Protein AF-A0A817MR79-F1 (afdb_monomer)

Radius of gyration: 17.86 Å; Cα contacts (8 Å, |Δi|>4): 198; chains: 1; bounding box: 40×34×49 Å

Secondary structure (DSSP, 8-state):
-HHHHHHHS-TT--EEEEEEEE-TTS-EEEEEEEEETBPPPPS--S--TTSSS---EEEE-S-HHHHHHHHHHTT-EE-S--EESSTTS--EEEEEE-TTS-EEEEESS-HHHHHHT--TTS---------------

Solvent-accessible surface area (backbone atoms only — not comparable to full-atom values): 8517 Å² total; per-residue (Å²): 109,72,76,55,50,62,71,77,42,65,89,74,64,74,40,70,49,78,46,81,47,73,48,97,86,75,53,72,47,79,46,78,48,42,62,33,60,59,68,79,62,61,92,60,86,66,92,64,76,84,53,90,71,88,60,66,50,78,46,70,38,81,52,42,70,61,54,49,51,53,33,40,76,64,61,20,39,74,34,42,67,84,37,69,59,41,100,91,48,93,44,37,36,32,40,28,30,38,58,62,47,47,42,33,38,32,22,42,47,53,69,65,61,62,66,71,68,57,59,88,86,56,77,75,71,82,64,88,68,73,59,63,72,80,71,92,129

Nearest PDB structures (foldseek):
  1ss4-assembly1_A  TM=6.689E-01  e=5.025E-05  Bacillus cereus
  2p7k-assembly1_B  TM=6.428E-01  e=2.322E-02  Listeria monocytogenes EGD-e
  2p7m-assembly4_A  TM=4.937E-01  e=7.781E-03  Listeria monocytogenes EGD-e
  2p7m-assembly4_E-3  TM=4.794E-01  e=1.714E-02  Listeria monocytogenes EGD-e
  1u6l-assembly1_B  TM=5.655E-01  e=1.198E-01  Pseudomonas aeruginosa PAO1

Structure (mmCIF, N/CA/C/O backbone):
data_AF-A0A817MR79-F1
#
_entry.id   AF-A0A817MR79-F1
#
loop_
_atom_site.group_PDB
_atom_site.id
_atom_site.type_symbol
_atom_site.label_atom_id
_atom_site.label_alt_id
_atom_site.label_comp_id
_atom_site.label_asym_id
_atom_site.label_entity_id
_atom_site.label_seq_id
_atom_site.pdbx_PDB_ins_code
_atom_site.Cartn_x
_atom_site.Cartn_y
_atom_site.Cartn_z
_atom_site.occupancy
_atom_site.B_iso_or_equiv
_atom_site.auth_seq_id
_atom_site.auth_comp_id
_atom_site.auth_asym_id
_atom_site.auth_atom_id
_atom_site.pdbx_PDB_model_num
ATOM 1 N N . MET A 1 1 ? -3.976 -10.094 23.119 1.00 61.22 1 MET A N 1
ATOM 2 C CA . MET A 1 1 ? -4.206 -8.832 22.379 1.00 61.22 1 MET A CA 1
ATOM 3 C C . MET A 1 1 ? -5.305 -7.960 22.995 1.00 61.22 1 MET A C 1
ATOM 5 O O . MET A 1 1 ? -5.087 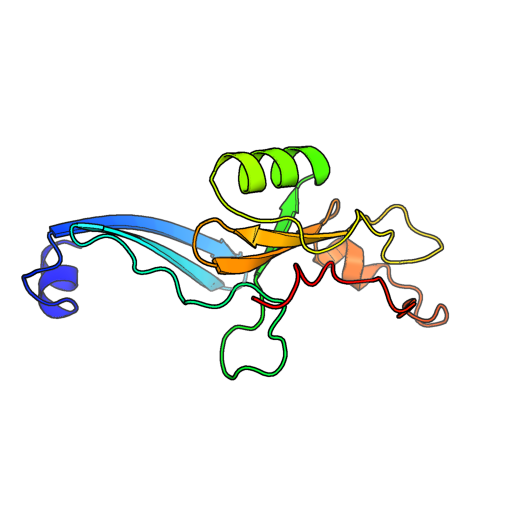-6.765 23.110 1.00 61.22 1 MET A O 1
ATOM 9 N N . GLY A 1 2 ? -6.446 -8.515 23.440 1.00 62.03 2 GLY A N 1
ATOM 10 C CA . GLY A 1 2 ? -7.591 -7.717 23.927 1.00 62.03 2 GLY A CA 1
ATOM 11 C C . GLY A 1 2 ? -7.295 -6.713 25.054 1.00 62.03 2 GLY A C 1
ATOM 12 O O . GLY A 1 2 ? -7.698 -5.563 24.942 1.00 62.03 2 GLY A O 1
ATOM 13 N N . SER A 1 3 ? -6.531 -7.102 26.083 1.00 73.19 3 SER A N 1
ATOM 14 C CA . SER A 1 3 ? -6.166 -6.208 27.200 1.00 73.19 3 SER A CA 1
ATOM 15 C C . SER A 1 3 ? -5.129 -5.137 26.845 1.00 73.19 3 SER A C 1
ATOM 17 O O . SER A 1 3 ? -5.028 -4.133 27.544 1.00 73.19 3 SER A O 1
ATOM 19 N N . LEU A 1 4 ? -4.341 -5.349 25.787 1.00 77.25 4 LEU A N 1
ATOM 20 C CA . LEU A 1 4 ? -3.358 -4.381 25.295 1.00 77.25 4 LEU A CA 1
ATOM 21 C C . LEU A 1 4 ? -4.056 -3.300 24.467 1.00 77.25 4 LEU A C 1
ATOM 23 O O . LEU A 1 4 ? -3.862 -2.112 24.702 1.00 77.25 4 LEU A O 1
ATOM 27 N N . LEU A 1 5 ? -4.931 -3.711 23.544 1.00 76.81 5 LEU A N 1
ATOM 28 C CA . LEU A 1 5 ? -5.688 -2.780 22.708 1.00 76.81 5 LEU A CA 1
ATOM 29 C C . LEU A 1 5 ? -6.585 -1.864 23.550 1.00 76.81 5 LEU A C 1
ATOM 31 O O . LEU A 1 5 ? -6.653 -0.675 23.266 1.00 76.81 5 LEU A O 1
ATOM 35 N N . SER A 1 6 ? -7.196 -2.375 24.623 1.00 76.44 6 SER A N 1
ATOM 36 C CA . SER A 1 6 ? -8.002 -1.557 25.542 1.00 76.44 6 SER A CA 1
ATOM 37 C C . SER A 1 6 ? -7.192 -0.547 26.364 1.00 76.44 6 SER A C 1
ATOM 39 O O . SER A 1 6 ? -7.775 0.373 26.922 1.00 76.44 6 SER A O 1
ATOM 41 N N . GLN A 1 7 ? -5.873 -0.734 26.492 1.00 85.44 7 GLN A N 1
ATOM 42 C CA . GLN A 1 7 ? -4.980 0.230 27.150 1.00 85.44 7 GLN A CA 1
ATOM 43 C C . GLN A 1 7 ? -4.438 1.276 26.170 1.00 85.44 7 GLN A C 1
ATOM 45 O O . GLN A 1 7 ? -4.133 2.393 26.573 1.00 85.44 7 GLN A O 1
ATOM 50 N N . MET A 1 8 ? -4.300 0.914 24.892 1.00 84.25 8 MET A N 1
ATOM 51 C CA . MET A 1 8 ? -3.742 1.787 23.856 1.00 84.25 8 MET A CA 1
ATOM 52 C C . MET A 1 8 ? -4.792 2.659 23.168 1.00 84.25 8 MET A C 1
ATOM 54 O O . MET A 1 8 ? -4.477 3.769 22.741 1.00 84.25 8 MET A O 1
ATOM 58 N N . TYR A 1 9 ? -6.019 2.157 23.028 1.00 85.50 9 TYR A N 1
ATOM 59 C CA . TYR A 1 9 ? -7.092 2.833 22.312 1.00 85.50 9 TYR A CA 1
ATOM 60 C C . TYR A 1 9 ? -8.211 3.271 23.260 1.00 85.50 9 TYR A C 1
ATOM 62 O O . TYR A 1 9 ? -8.497 2.573 24.236 1.00 85.50 9 TYR A O 1
ATOM 70 N N . PRO A 1 10 ? -8.878 4.401 22.963 1.00 85.75 10 PRO A N 1
ATOM 71 C CA . PRO A 1 10 ? -10.046 4.836 23.714 1.00 85.75 10 PRO A CA 1
ATOM 72 C C . PRO A 1 10 ? -11.171 3.777 23.728 1.00 85.75 10 PRO A C 1
ATOM 74 O O . PRO A 1 10 ? -11.289 3.012 22.761 1.00 85.75 10 PRO A O 1
ATOM 77 N N . PRO A 1 11 ? -12.029 3.739 24.770 1.00 86.88 11 PRO A N 1
ATOM 78 C CA . PRO A 1 11 ? -13.126 2.766 24.895 1.00 86.88 11 PRO A CA 1
ATOM 79 C C . PRO A 1 11 ? -14.116 2.757 23.721 1.00 86.88 11 PRO A C 1
ATOM 81 O O . PRO A 1 11 ? -14.851 1.791 23.524 1.00 86.88 11 PRO A O 1
ATOM 84 N N . GLU A 1 12 ? -14.154 3.833 22.937 1.00 88.38 12 GLU A N 1
ATOM 85 C CA . GLU A 1 12 ? -14.984 3.977 21.748 1.00 88.38 12 GLU A CA 1
ATOM 86 C C . GLU A 1 12 ? -14.546 3.049 20.606 1.00 88.38 12 GLU A C 1
ATOM 88 O O . GLU A 1 12 ? -15.366 2.738 19.741 1.00 88.38 12 GLU A O 1
ATOM 93 N N . MET A 1 13 ? -13.286 2.587 20.585 1.00 89.38 13 MET A N 1
ATOM 94 C CA . MET A 1 13 ? -12.799 1.634 19.586 1.00 89.38 13 MET A CA 1
ATOM 95 C C . MET A 1 13 ? -13.360 0.232 19.860 1.00 89.38 13 MET A C 1
ATOM 97 O O . MET A 1 13 ? -12.869 -0.505 20.713 1.00 89.38 13 MET A O 1
ATOM 101 N N . LYS A 1 14 ? -14.362 -0.172 19.076 1.00 88.50 14 LYS A N 1
ATOM 102 C CA . LYS A 1 14 ? -15.080 -1.446 19.239 1.00 88.50 14 LYS A CA 1
ATOM 103 C C . LYS A 1 14 ? -14.631 -2.519 18.261 1.00 88.50 14 LYS A C 1
ATOM 105 O O . LYS A 1 14 ? -14.643 -3.702 18.600 1.00 88.50 14 LYS A O 1
ATOM 110 N N . ARG A 1 15 ? -14.273 -2.141 17.028 1.00 90.81 15 ARG A N 1
ATOM 111 C CA . ARG A 1 15 ? -13.943 -3.119 15.982 1.00 90.81 15 ARG A CA 1
ATOM 112 C C . ARG A 1 15 ? -12.876 -2.634 15.015 1.00 90.81 15 ARG A C 1
ATOM 114 O O . ARG A 1 15 ? -13.020 -1.592 14.378 1.00 90.81 15 ARG A O 1
ATOM 121 N N . VAL A 1 16 ? -11.861 -3.472 14.830 1.00 91.81 16 VAL A N 1
ATOM 122 C CA . VAL A 1 16 ? -10.731 -3.255 13.923 1.00 91.81 16 VAL A CA 1
ATOM 123 C C . VAL A 1 16 ? -10.359 -4.566 13.229 1.00 91.81 16 VAL A C 1
ATOM 125 O O . VAL A 1 16 ? -10.467 -5.638 13.824 1.00 91.81 16 VAL A O 1
ATOM 128 N N . LYS A 1 17 ? -9.945 -4.494 11.962 1.00 90.69 17 LYS A N 1
ATOM 129 C CA . LYS A 1 17 ? -9.222 -5.581 11.289 1.00 90.69 17 LYS A CA 1
ATOM 130 C C . LYS A 1 17 ? -7.742 -5.233 11.257 1.00 90.69 17 LYS A C 1
ATOM 132 O O . LYS A 1 17 ? -7.396 -4.093 10.956 1.00 90.69 17 LYS A O 1
ATOM 137 N N . MET A 1 18 ? -6.902 -6.219 11.546 1.00 92.69 18 MET A N 1
ATOM 138 C CA . MET A 1 18 ? -5.452 -6.069 11.569 1.00 92.69 18 MET A CA 1
ATOM 139 C C . MET A 1 18 ? -4.834 -7.063 10.594 1.00 92.69 18 MET A C 1
ATOM 141 O O . MET A 1 18 ? -5.213 -8.235 10.586 1.00 92.69 18 MET A O 1
ATOM 145 N N . ALA A 1 19 ? -3.896 -6.589 9.784 1.00 93.38 19 ALA A N 1
ATOM 146 C CA . ALA A 1 19 ? -3.014 -7.436 9.000 1.00 93.38 19 ALA A CA 1
ATOM 147 C C . ALA A 1 19 ? -1.574 -7.143 9.419 1.00 93.38 19 A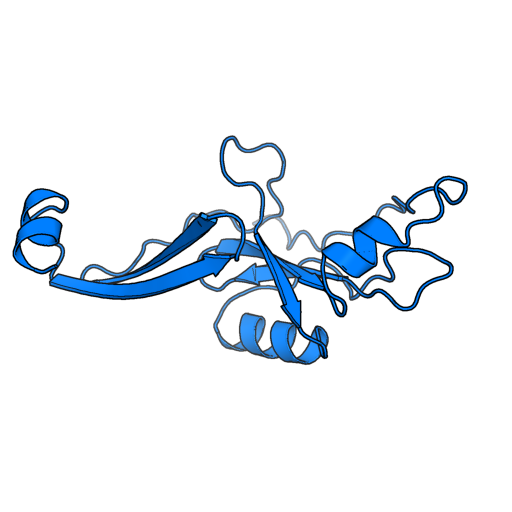LA A C 1
ATOM 149 O O . ALA A 1 19 ? -1.132 -5.997 9.369 1.00 93.38 19 ALA A O 1
ATOM 150 N N . HIS A 1 20 ? -0.862 -8.183 9.845 1.00 93.00 20 HIS A N 1
ATOM 151 C CA . HIS A 1 20 ? 0.558 -8.103 10.162 1.00 93.00 20 HIS A CA 1
ATOM 152 C C . HIS A 1 20 ? 1.341 -8.754 9.036 1.00 93.00 20 HIS A C 1
ATOM 154 O O . HIS A 1 20 ? 1.080 -9.900 8.669 1.00 93.00 20 HIS A O 1
ATOM 160 N N . MET A 1 21 ? 2.300 -8.017 8.501 1.00 92.88 21 MET A N 1
ATOM 161 C CA . MET A 1 21 ? 3.250 -8.501 7.515 1.00 92.88 21 MET A CA 1
ATOM 162 C C . MET A 1 21 ? 4.649 -8.341 8.089 1.00 92.88 21 MET A C 1
ATOM 164 O O . MET A 1 21 ? 4.930 -7.371 8.790 1.00 92.88 21 MET A O 1
ATOM 168 N N . SER A 1 22 ? 5.532 -9.279 7.784 1.00 93.75 22 SER A N 1
ATOM 169 C CA . SER A 1 22 ? 6.942 -9.183 8.137 1.00 93.75 22 SER A CA 1
ATOM 170 C C . SER A 1 22 ? 7.809 -9.614 6.966 1.00 93.75 22 SER A C 1
ATOM 172 O O . SER A 1 22 ? 7.403 -10.417 6.125 1.00 93.75 22 SER A O 1
ATOM 174 N N . SER A 1 23 ? 9.017 -9.073 6.917 1.00 88.62 23 SER A N 1
ATOM 175 C CA . SER A 1 23 ? 10.075 -9.494 6.009 1.00 88.62 23 SER A CA 1
ATOM 176 C C . SER A 1 23 ? 11.173 -10.239 6.770 1.00 88.62 23 SER A C 1
ATOM 178 O O . SER A 1 23 ? 11.331 -10.109 7.986 1.00 88.62 23 SER A O 1
ATOM 180 N N . GLY A 1 24 ? 11.978 -11.018 6.041 1.00 91.00 24 GLY A N 1
ATOM 181 C CA . GLY A 1 24 ? 13.047 -11.837 6.625 1.00 91.00 24 GLY A CA 1
ATOM 182 C C . GLY A 1 24 ? 14.170 -11.044 7.307 1.00 91.00 24 GLY A C 1
ATOM 183 O O . GLY A 1 24 ? 14.934 -11.615 8.077 1.00 91.00 24 GLY A O 1
ATOM 184 N N . ASN A 1 25 ? 14.261 -9.734 7.066 1.00 90.19 25 ASN A N 1
ATOM 185 C CA . ASN A 1 25 ? 15.219 -8.834 7.715 1.00 90.19 25 ASN A CA 1
ATOM 186 C C . ASN A 1 25 ? 14.653 -8.134 8.966 1.00 90.19 25 ASN A C 1
ATOM 188 O O . ASN A 1 25 ? 15.247 -7.170 9.441 1.00 90.19 25 ASN A O 1
ATOM 192 N N . GLY A 1 26 ? 13.511 -8.590 9.491 1.00 91.44 26 GLY A N 1
ATOM 193 C CA . GLY A 1 26 ? 12.939 -8.081 10.739 1.00 91.44 26 GLY A CA 1
ATOM 194 C C . GLY A 1 26 ? 12.126 -6.791 10.602 1.00 91.44 26 GLY A C 1
ATOM 195 O O . GLY A 1 26 ? 11.722 -6.233 11.620 1.00 91.44 26 GLY A O 1
ATOM 196 N N . VAL A 1 27 ? 11.852 -6.319 9.380 1.00 92.94 27 VAL A N 1
ATOM 197 C CA . VAL A 1 27 ? 10.906 -5.214 9.166 1.00 92.94 27 VAL A CA 1
ATOM 198 C C . VAL A 1 27 ? 9.480 -5.757 9.250 1.00 92.94 27 VAL A C 1
ATOM 200 O O . VAL A 1 27 ? 9.152 -6.779 8.649 1.00 92.94 27 VAL A O 1
ATOM 203 N N . GLY A 1 28 ? 8.634 -5.072 10.017 1.00 93.12 28 GLY A N 1
ATOM 204 C CA . GLY A 1 28 ? 7.214 -5.373 10.159 1.00 93.12 28 GLY A CA 1
ATOM 205 C C . GLY A 1 28 ? 6.349 -4.235 9.629 1.00 93.12 28 GLY A C 1
ATOM 206 O O . GLY A 1 28 ? 6.709 -3.065 9.750 1.00 93.12 28 GLY A O 1
ATOM 207 N N . LEU A 1 29 ? 5.198 -4.582 9.061 1.00 92.62 29 LEU A N 1
ATOM 208 C CA . LEU A 1 29 ? 4.134 -3.653 8.698 1.00 92.62 29 LEU A CA 1
ATOM 209 C C . LEU A 1 29 ? 2.841 -4.106 9.374 1.00 92.62 29 LEU A C 1
ATOM 211 O O . LEU A 1 29 ? 2.388 -5.235 9.179 1.00 92.62 29 LEU A O 1
ATOM 215 N N . GLU A 1 30 ? 2.238 -3.210 10.147 1.00 93.31 30 GLU A N 1
ATOM 216 C CA . GLU A 1 30 ? 0.939 -3.423 10.778 1.00 93.31 30 GLU A CA 1
ATOM 217 C C . GLU A 1 30 ? -0.096 -2.520 10.105 1.00 93.31 30 GLU A C 1
ATOM 219 O O . GLU A 1 30 ? 0.002 -1.293 10.141 1.00 93.31 30 GLU A O 1
ATOM 224 N N . LEU A 1 31 ? -1.086 -3.131 9.459 1.00 90.25 31 LEU A N 1
ATOM 225 C CA . LEU A 1 31 ? -2.156 -2.431 8.758 1.00 90.25 31 LEU A CA 1
ATOM 226 C C . LEU A 1 31 ? -3.451 -2.541 9.555 1.00 90.25 31 LEU A C 1
ATOM 228 O O . LEU A 1 31 ? -3.885 -3.642 9.900 1.00 90.25 31 LEU A O 1
ATOM 232 N N . PHE A 1 32 ? -4.094 -1.400 9.795 1.00 89.88 32 PHE A N 1
ATOM 233 C CA . PHE A 1 32 ? -5.313 -1.300 10.592 1.00 89.88 32 PHE A CA 1
ATOM 234 C C . PHE A 1 32 ? -6.470 -0.772 9.749 1.00 89.88 32 PHE A C 1
ATOM 236 O O . PHE A 1 32 ? -6.382 0.292 9.139 1.00 89.88 32 PHE A O 1
ATOM 243 N N . GLN A 1 33 ? -7.595 -1.483 9.775 1.00 88.94 33 GLN A N 1
ATOM 244 C CA . GLN A 1 33 ? -8.869 -0.999 9.253 1.00 88.94 33 GLN A CA 1
ATOM 245 C C . GLN A 1 33 ? -9.860 -0.865 10.412 1.00 88.94 33 GLN A C 1
ATOM 247 O O . GLN A 1 33 ? -10.423 -1.863 10.872 1.00 88.94 33 GLN A O 1
ATOM 252 N N . PHE A 1 34 ? -10.084 0.362 10.884 1.00 89.75 34 PHE A N 1
ATOM 253 C CA . PHE A 1 34 ? -11.086 0.642 11.911 1.00 89.75 34 PHE A CA 1
ATOM 254 C C . PHE A 1 34 ? -12.483 0.580 11.293 1.00 89.75 34 PHE A C 1
ATOM 256 O O . PHE A 1 34 ? -12.759 1.229 10.281 1.00 89.75 34 PHE A O 1
ATOM 263 N N . ILE A 1 35 ? -13.349 -0.254 11.870 1.00 90.25 35 ILE A N 1
ATOM 264 C CA . ILE A 1 35 ? -14.708 -0.479 11.367 1.00 90.25 35 ILE A CA 1
ATOM 265 C C . ILE A 1 35 ? -15.759 0.154 12.280 1.00 90.25 35 ILE A C 1
ATOM 267 O O . ILE A 1 35 ? -16.798 0.588 11.793 1.00 90.25 35 ILE A O 1
ATOM 271 N N . ASP A 1 36 ? -15.506 0.197 13.588 1.00 91.50 36 ASP A N 1
ATOM 272 C CA . ASP A 1 36 ? -16.381 0.857 14.559 1.00 91.50 36 ASP A CA 1
ATOM 273 C C . ASP A 1 36 ? -15.531 1.531 15.655 1.00 91.50 36 ASP A C 1
ATOM 275 O O . ASP A 1 36 ? -14.968 0.813 16.493 1.00 91.50 36 ASP A O 1
ATOM 279 N N . PRO A 1 37 ? -15.376 2.872 15.621 1.00 91.69 37 PRO A N 1
ATOM 280 C CA . PRO A 1 37 ? -15.855 3.783 14.573 1.00 91.69 37 PRO A CA 1
ATOM 281 C C . PRO A 1 37 ? -15.119 3.566 13.233 1.00 91.69 37 PRO A C 1
ATOM 283 O O . PRO A 1 37 ? -13.979 3.094 13.226 1.00 91.69 37 PRO A O 1
ATOM 286 N N . PRO A 1 38 ? -15.738 3.895 12.084 1.00 88.69 38 PRO A N 1
ATOM 287 C CA . PRO A 1 38 ? -15.102 3.709 10.785 1.00 88.69 38 PRO A CA 1
ATOM 288 C C . PRO A 1 38 ? -13.937 4.687 10.573 1.00 88.69 38 PRO A C 1
ATOM 290 O O . PRO A 1 38 ? -14.002 5.849 10.984 1.00 88.69 38 PRO A O 1
ATOM 293 N N . THR A 1 39 ? -12.890 4.234 9.875 1.00 85.50 39 THR A N 1
ATOM 294 C CA . THR A 1 39 ? -11.771 5.087 9.443 1.00 85.50 39 THR A CA 1
ATOM 295 C C . THR A 1 39 ? -12.283 6.331 8.709 1.00 85.50 39 THR A C 1
ATOM 297 O O . THR A 1 39 ? -13.037 6.230 7.738 1.00 85.50 39 THR A O 1
ATOM 300 N N . ARG A 1 40 ? -11.830 7.517 9.133 1.00 82.25 40 ARG A N 1
ATOM 301 C CA . ARG A 1 40 ? -12.071 8.767 8.401 1.00 82.25 40 ARG A CA 1
ATOM 302 C C . ARG A 1 40 ? -11.099 8.866 7.229 1.00 82.25 40 ARG A C 1
ATOM 304 O O . ARG A 1 40 ? -9.893 8.757 7.432 1.00 82.25 40 ARG A O 1
ATOM 311 N N . ARG A 1 41 ? -11.621 9.087 6.020 1.00 75.56 41 ARG A N 1
ATOM 312 C CA . ARG A 1 41 ? -10.785 9.381 4.850 1.00 75.56 41 ARG A CA 1
ATOM 313 C C . ARG A 1 41 ? -10.217 10.798 4.989 1.00 75.56 41 ARG A C 1
ATOM 315 O O . ARG A 1 41 ? -10.988 11.709 5.303 1.00 75.56 41 ARG A O 1
ATOM 322 N N . PRO A 1 42 ? -8.913 11.013 4.763 1.00 71.56 42 PRO A N 1
ATOM 323 C CA . PRO A 1 42 ? -8.392 12.354 4.561 1.00 71.56 42 PRO A CA 1
ATOM 324 C C . PRO A 1 42 ? -9.056 12.984 3.328 1.00 71.56 42 PRO A C 1
ATOM 326 O O . PRO A 1 42 ? -9.411 12.286 2.379 1.00 71.56 42 PRO A O 1
ATOM 329 N N . ASN A 1 43 ? -9.172 14.313 3.300 1.00 66.19 43 ASN A N 1
ATOM 330 C CA . ASN A 1 43 ? -9.674 15.041 2.125 1.00 66.19 43 ASN A CA 1
ATOM 331 C C . ASN A 1 43 ? -8.661 15.078 0.959 1.00 66.19 43 ASN A C 1
ATOM 333 O O . ASN A 1 43 ? -8.868 15.798 -0.018 1.00 66.19 43 ASN A O 1
ATOM 337 N N . THR A 1 44 ? -7.562 14.326 1.048 1.00 64.50 44 THR A N 1
ATOM 338 C CA . THR A 1 44 ? -6.524 14.263 0.019 1.00 64.50 44 THR A CA 1
ATOM 339 C C . THR A 1 44 ? -7.074 13.529 -1.199 1.00 64.50 44 THR A C 1
ATOM 341 O O . THR A 1 44 ? -7.266 12.313 -1.197 1.00 64.50 44 THR A O 1
ATOM 344 N N . THR A 1 45 ? -7.363 14.287 -2.251 1.00 67.00 45 THR A N 1
ATOM 345 C CA . THR A 1 45 ? -7.881 13.765 -3.525 1.00 67.00 45 THR A CA 1
ATOM 346 C C . THR A 1 45 ? -6.836 13.793 -4.638 1.00 67.00 45 THR A C 1
ATOM 348 O O . THR A 1 45 ? -7.152 13.447 -5.776 1.00 67.00 45 THR A O 1
ATOM 351 N N . SER A 1 46 ? -5.604 14.190 -4.311 1.00 76.19 46 SER A N 1
ATOM 352 C CA . SER A 1 46 ? -4.528 14.495 -5.249 1.00 76.19 46 SER A CA 1
ATOM 353 C C . SER A 1 46 ? -3.202 13.834 -4.846 1.00 76.19 46 SER A C 1
ATOM 355 O O . SER A 1 46 ? -3.052 13.271 -3.761 1.00 76.19 46 SER A O 1
ATOM 357 N N . PHE A 1 47 ? -2.234 13.876 -5.762 1.00 82.19 47 PHE A N 1
ATOM 358 C CA . PHE A 1 47 ? -0.874 13.386 -5.550 1.00 82.19 47 PHE A CA 1
ATOM 359 C C . PHE A 1 47 ? -0.064 14.397 -4.717 1.00 82.19 47 PHE A C 1
ATOM 361 O O . PHE A 1 47 ? 0.552 15.316 -5.257 1.00 82.19 47 PHE A O 1
ATOM 368 N N . GLU A 1 48 ? -0.080 14.252 -3.392 1.00 83.12 48 GLU A N 1
ATOM 369 C CA . GLU A 1 48 ? 0.578 15.177 -2.455 1.00 83.12 48 GLU A CA 1
ATOM 370 C C . GLU A 1 48 ? 1.942 14.653 -1.974 1.00 83.12 48 GLU A C 1
ATOM 372 O O . GLU A 1 48 ? 2.084 14.166 -0.853 1.00 83.12 48 GLU A O 1
ATOM 377 N N . TYR A 1 49 ? 2.976 14.763 -2.814 1.00 83.81 49 TYR A N 1
ATOM 378 C CA . TYR A 1 49 ? 4.314 14.234 -2.495 1.00 83.81 49 TYR A CA 1
ATOM 379 C C . TYR A 1 49 ? 5.123 15.053 -1.483 1.00 83.81 49 TYR A C 1
ATOM 381 O O . TYR A 1 49 ? 6.082 14.549 -0.905 1.00 83.81 49 TYR A O 1
ATOM 389 N N . SER A 1 50 ? 4.765 16.318 -1.275 1.00 86.25 50 SER A N 1
ATOM 390 C CA . SER A 1 50 ? 5.484 17.239 -0.388 1.00 86.25 50 SER A CA 1
ATOM 391 C C . SER A 1 50 ? 4.938 17.268 1.043 1.00 86.25 50 SER A C 1
ATOM 393 O O . SER A 1 50 ? 5.482 17.977 1.892 1.00 86.25 50 SER A O 1
ATOM 395 N N . ARG A 1 51 ? 3.872 16.513 1.338 1.00 84.69 51 ARG A N 1
ATOM 396 C CA . ARG A 1 51 ? 3.300 16.419 2.685 1.00 84.69 51 ARG A CA 1
ATOM 397 C C . ARG A 1 51 ? 4.238 15.626 3.599 1.00 84.69 51 ARG A C 1
ATOM 399 O O . ARG A 1 51 ? 4.699 14.547 3.242 1.00 84.69 51 ARG A O 1
ATOM 406 N N . ALA A 1 52 ? 4.464 16.122 4.814 1.00 83.19 52 ALA A N 1
ATOM 407 C CA . ALA A 1 52 ? 5.232 15.396 5.823 1.00 83.19 52 ALA A CA 1
ATOM 408 C C . ALA A 1 52 ? 4.568 14.052 6.198 1.00 83.19 52 ALA A C 1
ATOM 410 O O . ALA A 1 52 ? 3.346 13.973 6.362 1.00 83.19 52 ALA A O 1
ATOM 411 N N . GLY A 1 53 ? 5.387 13.012 6.384 1.00 85.44 53 GLY A N 1
ATOM 412 C CA . GLY A 1 53 ? 4.965 11.666 6.782 1.00 85.44 53 GLY A CA 1
ATOM 413 C C . GLY A 1 53 ? 5.200 10.616 5.694 1.00 85.44 53 GLY A C 1
ATOM 414 O O . GLY A 1 53 ? 6.040 10.798 4.815 1.00 85.44 53 GLY A O 1
ATOM 415 N N . LEU A 1 54 ? 4.464 9.502 5.768 1.00 86.44 54 LEU A N 1
ATOM 416 C CA . LEU A 1 54 ? 4.510 8.461 4.741 1.00 86.44 54 LEU A CA 1
ATOM 417 C C . LEU A 1 54 ? 4.033 9.036 3.403 1.00 86.44 54 LEU A C 1
ATOM 419 O O . LEU A 1 54 ? 2.913 9.552 3.315 1.00 86.44 54 LEU A O 1
ATOM 423 N N . PHE A 1 55 ? 4.895 8.934 2.390 1.00 88.12 55 PHE A N 1
ATOM 424 C CA . PHE A 1 55 ? 4.614 9.421 1.045 1.00 88.12 55 PHE A CA 1
ATOM 425 C C . PHE A 1 55 ? 3.738 8.435 0.257 1.00 88.12 55 PHE A C 1
ATOM 427 O O . PHE A 1 55 ? 2.640 8.800 -0.152 1.00 88.12 55 PHE A O 1
ATOM 434 N N . HIS A 1 56 ? 4.190 7.193 0.070 1.00 91.94 56 HIS A N 1
ATOM 435 C CA . HIS A 1 56 ? 3.408 6.129 -0.565 1.00 91.94 56 HIS A CA 1
ATOM 436 C C . HIS A 1 56 ? 3.858 4.746 -0.084 1.00 91.94 56 HIS A C 1
ATOM 438 O O . HIS A 1 56 ? 4.926 4.603 0.514 1.00 91.94 56 HIS A O 1
ATOM 444 N N . ILE A 1 57 ? 3.039 3.735 -0.372 1.00 91.94 57 ILE A N 1
ATOM 445 C CA . ILE A 1 57 ? 3.397 2.317 -0.254 1.00 91.94 57 ILE A CA 1
ATOM 446 C C . ILE A 1 57 ? 3.481 1.738 -1.660 1.00 91.94 57 ILE A C 1
ATOM 448 O O . ILE A 1 57 ? 2.608 1.990 -2.487 1.00 91.94 57 ILE A O 1
ATOM 452 N N . CYS A 1 58 ? 4.516 0.951 -1.925 1.00 92.50 58 CYS A N 1
ATOM 453 C CA . CYS A 1 58 ? 4.644 0.210 -3.167 1.00 92.50 58 CYS A CA 1
ATOM 454 C C . CYS A 1 58 ? 4.279 -1.262 -2.940 1.00 92.50 58 CYS A C 1
ATOM 456 O O . CYS A 1 58 ? 4.712 -1.864 -1.955 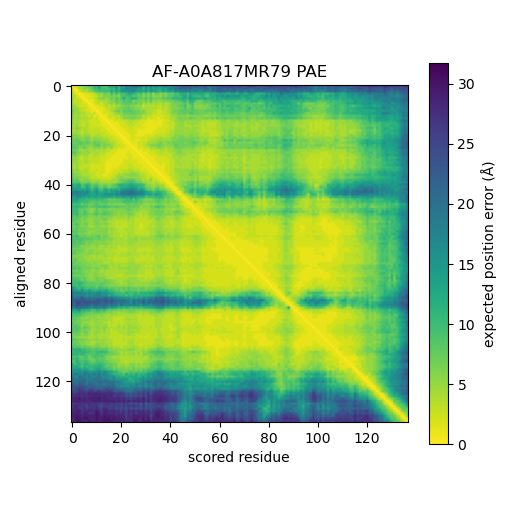1.00 92.50 58 CYS A O 1
ATOM 458 N N . VAL A 1 59 ? 3.474 -1.834 -3.832 1.00 92.81 59 VAL A N 1
ATOM 459 C CA . VAL A 1 59 ? 3.084 -3.247 -3.813 1.00 92.81 59 VAL A CA 1
ATOM 460 C C . VAL A 1 59 ? 3.421 -3.904 -5.146 1.00 92.81 59 VAL A C 1
ATOM 462 O O . VAL A 1 59 ? 3.265 -3.304 -6.209 1.00 92.81 59 VAL A O 1
ATOM 465 N N . THR A 1 60 ? 3.868 -5.157 -5.096 1.00 92.69 60 THR A N 1
ATOM 466 C CA . THR A 1 60 ? 4.111 -5.956 -6.299 1.00 92.69 60 THR A CA 1
ATOM 467 C C . THR A 1 60 ? 2.874 -6.783 -6.635 1.00 92.69 60 THR A C 1
ATOM 469 O O . THR A 1 60 ? 2.404 -7.556 -5.801 1.00 92.69 60 THR A O 1
ATOM 472 N N . ASP A 1 61 ? 2.381 -6.654 -7.864 1.00 93.06 61 ASP A N 1
ATOM 473 C CA . ASP A 1 61 ? 1.301 -7.467 -8.425 1.00 93.06 61 ASP A CA 1
ATOM 474 C C . ASP A 1 61 ? 1.638 -7.773 -9.893 1.00 93.06 61 ASP A C 1
ATOM 476 O O . ASP A 1 61 ? 1.906 -6.831 -10.639 1.00 93.06 61 ASP A O 1
ATOM 480 N N . PRO A 1 62 ? 1.661 -9.048 -10.329 1.00 90.19 62 PRO A N 1
ATOM 481 C CA . PRO A 1 62 ? 2.044 -9.408 -11.696 1.00 90.19 62 PRO A CA 1
ATOM 482 C C . PRO A 1 62 ? 1.086 -8.865 -12.766 1.00 90.19 62 PRO A C 1
ATOM 484 O O . PRO A 1 62 ? 1.462 -8.808 -13.935 1.00 90.19 62 PRO A O 1
ATOM 487 N N . GLU A 1 63 ? -0.125 -8.443 -12.389 1.00 91.69 63 GLU A N 1
ATOM 488 C CA . GLU A 1 63 ? -1.118 -7.855 -13.284 1.00 91.69 63 GLU A CA 1
ATOM 489 C C . GLU A 1 63 ? -1.588 -6.483 -12.756 1.00 91.69 63 GLU A C 1
ATOM 491 O O . GLU A 1 63 ? -2.730 -6.348 -12.294 1.00 91.69 63 GLU A O 1
ATOM 496 N N . PRO A 1 64 ? -0.757 -5.419 -12.853 1.00 92.19 64 PRO A N 1
ATOM 497 C CA . PRO A 1 64 ? -1.067 -4.118 -12.257 1.00 92.19 64 PRO A CA 1
ATOM 498 C C . PRO A 1 64 ? -2.436 -3.562 -12.654 1.00 92.19 64 PRO A C 1
ATOM 500 O O . PRO A 1 64 ? -3.151 -3.015 -11.818 1.00 92.19 64 PRO A O 1
ATOM 503 N N . GLU A 1 65 ? -2.855 -3.751 -13.907 1.00 92.69 65 GLU A N 1
ATOM 504 C CA . GLU A 1 65 ? -4.172 -3.316 -14.379 1.00 92.69 65 GLU A CA 1
ATOM 505 C C . GLU A 1 65 ? -5.337 -3.985 -13.638 1.00 92.69 65 GLU A C 1
ATOM 507 O O . GLU A 1 65 ? -6.340 -3.328 -13.348 1.00 92.69 65 GLU A O 1
ATOM 512 N N . ASN A 1 66 ? -5.229 -5.276 -13.308 1.00 95.38 66 ASN A N 1
ATOM 513 C CA . ASN A 1 66 ? -6.266 -5.986 -12.560 1.00 95.38 66 ASN A CA 1
ATOM 514 C C . ASN A 1 66 ? -6.381 -5.428 -11.139 1.00 95.38 66 ASN A C 1
ATOM 516 O O . ASN A 1 66 ? -7.494 -5.190 -10.655 1.00 95.38 66 ASN A O 1
ATOM 520 N N . LEU A 1 67 ? -5.247 -5.162 -10.483 1.00 95.69 67 LEU A N 1
ATOM 521 C CA . LEU A 1 67 ? -5.246 -4.550 -9.158 1.00 95.69 67 LEU A CA 1
ATOM 522 C C . LEU A 1 67 ? -5.806 -3.121 -9.194 1.00 95.69 67 LEU A C 1
ATOM 524 O O . LEU A 1 67 ? -6.646 -2.781 -8.359 1.00 95.69 67 LEU A O 1
ATOM 528 N N . VAL A 1 68 ? -5.444 -2.316 -10.198 1.00 96.25 68 VAL A N 1
ATOM 529 C CA . VAL A 1 68 ? -6.017 -0.976 -10.413 1.00 96.25 68 VAL A CA 1
ATOM 530 C C . VAL A 1 68 ? -7.539 -1.045 -10.549 1.00 96.25 68 VAL A C 1
ATOM 532 O O . VAL A 1 68 ? -8.245 -0.299 -9.870 1.00 96.25 68 VAL A O 1
ATOM 535 N N . ARG A 1 69 ? -8.074 -1.970 -11.362 1.00 96.88 69 ARG A N 1
ATOM 536 C CA . ARG A 1 69 ? -9.532 -2.151 -11.514 1.00 96.88 69 ARG A CA 1
ATOM 537 C C . ARG A 1 69 ? -10.205 -2.449 -10.174 1.00 96.88 69 ARG A C 1
ATOM 539 O O . ARG A 1 69 ? -11.248 -1.871 -9.878 1.00 96.8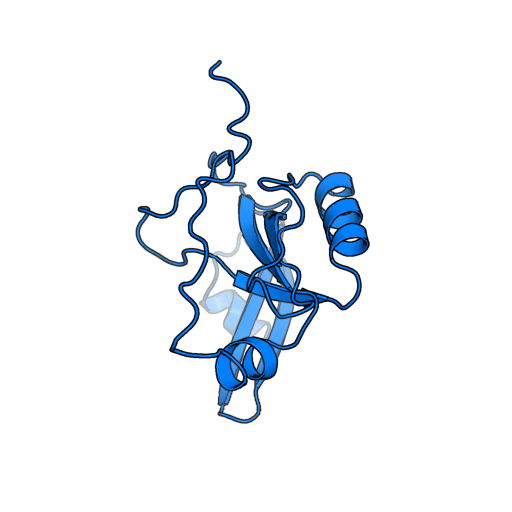8 69 ARG A O 1
ATOM 546 N N . ARG A 1 70 ? -9.601 -3.297 -9.334 1.00 96.94 70 ARG A N 1
ATOM 547 C CA . ARG A 1 70 ? -10.109 -3.608 -7.984 1.00 96.94 70 ARG A CA 1
ATOM 548 C C . ARG A 1 70 ? -10.065 -2.398 -7.047 1.00 96.94 70 ARG A C 1
ATOM 550 O O . ARG A 1 70 ? -11.015 -2.177 -6.294 1.00 96.94 70 ARG A O 1
ATOM 557 N N . ILE A 1 71 ? -8.994 -1.606 -7.099 1.00 95.69 71 ILE A N 1
ATOM 558 C CA . ILE A 1 71 ? -8.857 -0.368 -6.319 1.00 95.69 71 ILE A CA 1
ATOM 559 C C . ILE A 1 71 ? -9.953 0.630 -6.711 1.00 95.69 71 ILE A C 1
ATOM 561 O O . ILE A 1 71 ? -10.677 1.127 -5.848 1.00 95.69 71 ILE A O 1
ATOM 565 N N . VAL A 1 72 ? -10.135 0.880 -8.010 1.00 95.88 72 VAL A N 1
ATOM 566 C CA . VAL A 1 72 ? -11.170 1.796 -8.513 1.00 95.88 72 VAL A CA 1
ATOM 567 C C . VAL A 1 72 ? -12.571 1.295 -8.147 1.00 95.88 72 VAL A C 1
ATOM 569 O O . VAL A 1 72 ? -13.379 2.063 -7.627 1.00 95.88 72 VAL A O 1
ATOM 572 N N . ALA A 1 73 ? -12.844 -0.004 -8.312 1.00 97.19 73 ALA A N 1
ATOM 573 C CA . ALA A 1 73 ? -14.136 -0.607 -7.971 1.00 97.19 73 ALA A CA 1
ATOM 574 C C . ALA A 1 73 ? -14.500 -0.498 -6.478 1.00 97.19 73 ALA A C 1
ATOM 576 O O . ALA A 1 73 ? -15.675 -0.563 -6.123 1.00 97.19 73 ALA A O 1
ATOM 577 N N . THR A 1 74 ? -13.513 -0.316 -5.596 1.00 93.38 74 THR A N 1
ATOM 578 C CA . THR A 1 74 ? -13.712 -0.163 -4.144 1.00 93.38 74 THR A CA 1
ATOM 579 C C . THR A 1 74 ? -13.673 1.299 -3.678 1.00 93.38 74 THR A C 1
ATOM 581 O O . THR A 1 74 ? -13.696 1.576 -2.477 1.00 93.38 74 THR A O 1
ATOM 584 N N . GLY A 1 75 ? -13.681 2.252 -4.617 1.00 91.25 75 GLY A N 1
ATOM 585 C CA . GLY A 1 75 ? -13.756 3.689 -4.344 1.00 91.25 75 GLY A CA 1
ATOM 586 C C . GLY A 1 75 ? -12.402 4.384 -4.201 1.00 91.25 75 GLY A C 1
ATOM 587 O O . GLY A 1 75 ? -12.351 5.466 -3.609 1.00 91.25 75 GLY A O 1
ATOM 588 N N . GLY A 1 76 ? -11.330 3.758 -4.696 1.00 93.06 76 GLY A N 1
ATOM 589 C CA . GLY A 1 76 ? -10.046 4.400 -4.972 1.00 93.06 76 GLY A CA 1
ATOM 590 C C . GLY A 1 76 ? -10.028 5.104 -6.336 1.00 93.06 76 GLY A C 1
ATOM 591 O O . GLY A 1 76 ? -11.053 5.221 -7.010 1.00 93.06 76 GLY A O 1
ATOM 592 N N . LYS A 1 77 ? -8.855 5.585 -6.756 1.00 94.00 77 LYS A N 1
ATOM 593 C CA . LYS A 1 77 ? -8.659 6.312 -8.021 1.00 94.00 77 LYS A CA 1
ATOM 594 C C . LYS A 1 77 ? -7.339 5.928 -8.676 1.00 94.00 77 LYS A C 1
ATOM 596 O O . LYS A 1 77 ? -6.321 5.860 -8.000 1.00 94.00 77 LYS A O 1
ATOM 601 N N . GLN A 1 78 ? -7.326 5.762 -9.991 1.00 94.88 78 GLN A N 1
ATOM 602 C CA . GLN A 1 78 ? -6.081 5.698 -10.755 1.00 94.88 78 GLN A CA 1
ATOM 603 C C . GLN A 1 78 ? -5.552 7.123 -10.986 1.00 94.88 78 GLN A C 1
ATOM 605 O O . GLN A 1 78 ? -6.319 7.997 -11.388 1.00 94.88 78 GLN A O 1
ATOM 610 N N . LEU A 1 79 ? -4.266 7.366 -10.718 1.00 92.56 79 LEU A N 1
ATOM 611 C CA . LEU A 1 79 ? -3.640 8.692 -10.842 1.00 92.56 79 LEU A CA 1
ATOM 612 C C . LEU A 1 79 ? -2.723 8.825 -12.060 1.00 92.56 79 LEU A C 1
ATOM 614 O O . LEU A 1 79 ? -2.539 9.934 -12.564 1.00 92.56 79 LEU A O 1
ATOM 618 N N . SER A 1 80 ? -2.150 7.718 -12.531 1.00 90.69 80 SER A N 1
ATOM 619 C CA . SER A 1 80 ? -1.279 7.679 -13.707 1.00 90.69 80 SER A CA 1
ATOM 620 C C . SER A 1 80 ? -1.745 6.616 -14.705 1.00 90.69 80 SER A C 1
ATOM 622 O O . SER A 1 80 ? -2.400 5.648 -14.308 1.00 90.69 80 SER A O 1
ATOM 624 N N . PRO A 1 81 ? -1.375 6.717 -15.993 1.00 90.69 81 PRO A N 1
ATOM 625 C CA . PRO A 1 81 ? -1.393 5.549 -16.869 1.00 90.69 81 PRO A CA 1
ATOM 626 C C . PRO A 1 81 ? -0.446 4.461 -16.332 1.00 90.69 81 PRO A C 1
ATOM 628 O O . PRO A 1 81 ? 0.365 4.712 -15.435 1.00 90.69 81 PRO A O 1
ATOM 631 N N . VAL A 1 82 ? -0.539 3.256 -16.894 1.00 89.19 82 VAL A N 1
ATOM 632 C CA . VAL A 1 82 ? 0.493 2.231 -16.700 1.00 89.19 82 VAL A CA 1
ATOM 633 C C . VAL A 1 82 ? 1.739 2.682 -17.458 1.00 89.19 82 VAL A C 1
ATOM 635 O O . VAL A 1 82 ? 1.688 2.917 -18.666 1.00 89.19 82 VAL A O 1
ATOM 638 N N . LEU A 1 83 ? 2.841 2.859 -16.737 1.00 86.38 83 LEU A N 1
ATOM 639 C CA . LEU A 1 83 ? 4.094 3.398 -17.252 1.00 86.38 83 LEU A CA 1
ATOM 640 C C . LEU A 1 83 ? 5.162 2.312 -17.272 1.00 86.38 83 LEU A C 1
ATOM 642 O O . LEU A 1 83 ? 5.297 1.557 -16.315 1.00 86.38 83 LEU A O 1
ATOM 646 N N . THR A 1 84 ? 5.970 2.283 -18.328 1.00 83.88 84 THR A N 1
ATOM 647 C CA . THR A 1 84 ? 7.227 1.533 -18.325 1.00 83.88 84 THR A CA 1
ATOM 648 C C . THR A 1 84 ? 8.285 2.341 -17.576 1.00 83.88 84 THR A C 1
ATOM 650 O O . THR A 1 84 ? 8.597 3.465 -17.969 1.00 83.88 84 THR A O 1
ATOM 653 N N . VAL A 1 85 ? 8.833 1.780 -16.497 1.00 72.62 85 VAL A N 1
ATOM 654 C CA . VAL A 1 85 ? 9.740 2.491 -15.580 1.00 72.62 85 VAL A CA 1
ATOM 655 C C . VAL A 1 85 ? 11.121 2.714 -16.204 1.00 72.62 85 VAL A C 1
ATOM 657 O O . VAL A 1 85 ? 11.693 3.798 -16.066 1.00 72.62 85 VAL A O 1
ATOM 660 N N . PHE A 1 86 ? 11.640 1.725 -16.942 1.00 71.94 86 PHE A N 1
ATOM 661 C CA . PHE A 1 86 ? 12.931 1.815 -17.627 1.00 71.94 86 PHE A CA 1
ATOM 662 C C . PHE A 1 86 ? 12.799 1.465 -19.116 1.00 71.94 86 PHE A C 1
ATOM 664 O O . PHE A 1 86 ? 12.195 0.448 -19.442 1.00 71.94 86 PHE A O 1
ATOM 671 N N . PRO A 1 87 ? 13.378 2.260 -20.040 1.00 64.44 87 PRO A N 1
ATOM 672 C CA . PRO A 1 87 ? 13.166 2.107 -21.487 1.00 64.44 87 PRO A CA 1
ATOM 673 C C . PRO A 1 87 ? 13.515 0.733 -22.072 1.00 64.44 87 PRO A C 1
ATOM 675 O O . PRO A 1 87 ? 12.978 0.362 -23.111 1.00 64.44 87 PRO A O 1
ATOM 678 N N . SER A 1 88 ? 14.440 0.010 -21.441 1.00 61.41 88 SER A N 1
ATOM 679 C CA . SER A 1 88 ? 14.945 -1.290 -21.888 1.00 61.41 88 SER A CA 1
ATOM 680 C C . SER A 1 88 ? 14.329 -2.479 -21.147 1.00 61.41 88 SER A C 1
ATOM 682 O O . SER A 1 88 ? 14.694 -3.616 -21.433 1.00 61.41 88 SER A O 1
ATOM 684 N N . GLU A 1 89 ? 13.433 -2.246 -20.184 1.00 66.44 89 GLU A N 1
ATOM 685 C CA . GLU A 1 89 ? 12.890 -3.293 -19.319 1.00 66.44 89 GLU A CA 1
ATOM 686 C C . GLU A 1 89 ? 11.362 -3.323 -19.364 1.00 66.44 89 GLU A C 1
ATOM 688 O O . GLU A 1 89 ? 10.690 -2.317 -19.567 1.00 66.44 89 GLU A O 1
ATOM 693 N N . ILE A 1 90 ? 10.793 -4.502 -19.128 1.00 66.25 90 ILE A N 1
ATOM 694 C CA . ILE A 1 90 ? 9.340 -4.735 -19.107 1.00 66.25 90 ILE A CA 1
ATOM 695 C C . ILE A 1 90 ? 8.687 -4.331 -17.773 1.00 66.25 90 ILE A C 1
ATOM 697 O O . ILE A 1 90 ? 7.593 -4.790 -17.453 1.00 66.25 90 ILE A O 1
ATOM 701 N N . TYR A 1 91 ? 9.358 -3.518 -16.952 1.00 80.75 91 TYR A N 1
ATOM 702 C CA . TYR A 1 91 ? 8.857 -3.162 -15.626 1.00 80.75 91 TYR A CA 1
ATOM 703 C C . TYR A 1 91 ? 7.792 -2.083 -15.748 1.00 80.75 91 TYR A C 1
ATOM 705 O O . TYR A 1 91 ? 8.074 -0.949 -16.139 1.00 80.75 91 TYR A O 1
ATOM 713 N N . GLN A 1 92 ? 6.561 -2.463 -15.424 1.00 86.62 92 GLN A N 1
ATOM 714 C CA . GLN A 1 92 ? 5.410 -1.576 -15.424 1.00 86.62 92 GLN A CA 1
ATOM 715 C C . GLN A 1 92 ? 5.098 -1.109 -14.007 1.00 86.62 92 GLN A C 1
ATOM 717 O O . GLN A 1 92 ? 5.131 -1.913 -13.073 1.00 86.62 92 GLN A O 1
ATOM 722 N N . ALA A 1 93 ? 4.753 0.169 -13.875 1.00 90.81 93 ALA A N 1
ATOM 723 C CA . ALA A 1 93 ? 4.268 0.760 -12.639 1.00 90.81 93 ALA A CA 1
ATOM 724 C C . ALA A 1 93 ? 3.045 1.653 -12.881 1.00 90.81 93 ALA A C 1
ATOM 726 O O . ALA A 1 93 ? 2.870 2.228 -13.958 1.00 90.81 93 ALA A O 1
ATOM 727 N N . VAL A 1 94 ? 2.195 1.780 -11.867 1.00 93.50 94 VAL A N 1
ATOM 728 C CA . VAL A 1 94 ? 1.021 2.659 -11.883 1.00 93.50 94 VAL A CA 1
ATOM 729 C C . VAL A 1 94 ? 0.756 3.215 -10.489 1.00 93.50 94 VAL A C 1
ATOM 731 O O . VAL A 1 94 ? 0.793 2.481 -9.503 1.00 93.50 94 VAL A O 1
ATOM 734 N N . TYR A 1 95 ? 0.462 4.512 -10.407 1.00 93.94 95 TYR A N 1
ATOM 735 C CA . TYR A 1 95 ? 0.084 5.175 -9.162 1.00 93.94 95 TYR A CA 1
ATOM 736 C C . TYR A 1 95 ? -1.435 5.246 -9.013 1.00 93.94 95 TYR A C 1
ATOM 738 O O . TYR A 1 95 ? -2.154 5.631 -9.940 1.00 93.94 95 TYR A O 1
ATOM 746 N N . CYS A 1 96 ? -1.916 4.927 -7.815 1.00 95.00 96 CYS A N 1
ATOM 747 C CA . CYS A 1 96 ? -3.320 4.971 -7.424 1.00 95.00 96 CYS A CA 1
ATOM 748 C C . CYS A 1 96 ? -3.497 5.642 -6.059 1.00 95.00 96 CYS A C 1
ATOM 750 O O . CYS A 1 96 ? -2.605 5.600 -5.218 1.00 95.00 96 CYS A O 1
ATOM 752 N N . LEU A 1 97 ? -4.684 6.186 -5.807 1.00 93.38 97 LEU A N 1
ATOM 753 C CA . LEU A 1 97 ? -5.215 6.321 -4.456 1.00 93.38 97 LEU A CA 1
ATOM 754 C C . LEU A 1 97 ? -6.018 5.067 -4.131 1.00 93.38 97 LEU A C 1
ATOM 756 O O . LEU A 1 97 ? -6.913 4.692 -4.894 1.00 93.38 97 LEU A O 1
ATOM 760 N N . ASP A 1 98 ? -5.731 4.438 -2.999 1.00 92.12 98 ASP A N 1
ATOM 761 C CA . ASP A 1 98 ? -6.593 3.389 -2.466 1.00 92.12 98 ASP A CA 1
ATOM 762 C C . ASP A 1 98 ? -7.936 3.981 -1.973 1.00 92.12 98 ASP A C 1
ATOM 764 O O . ASP A 1 98 ? -8.117 5.206 -1.930 1.00 92.12 98 ASP A O 1
ATOM 768 N N . PRO A 1 99 ? -8.910 3.145 -1.577 1.00 88.56 99 PRO A N 1
ATOM 769 C CA . PRO A 1 99 ? -10.163 3.642 -1.026 1.00 88.56 99 PRO A CA 1
ATOM 770 C C . PRO A 1 99 ? -9.993 4.518 0.218 1.00 88.56 99 PRO A C 1
ATOM 772 O O . PRO A 1 99 ? -10.873 5.304 0.517 1.00 88.56 99 PRO A O 1
ATOM 775 N N . PHE A 1 100 ? -8.910 4.421 0.977 1.00 88.12 100 PHE A N 1
ATOM 776 C CA . PHE A 1 100 ? -8.708 5.219 2.186 1.00 88.12 100 PHE A CA 1
ATOM 777 C C . PHE A 1 100 ? -7.964 6.535 1.926 1.00 88.12 100 PHE A C 1
ATOM 779 O O . PHE A 1 100 ? -7.839 7.335 2.850 1.00 88.12 100 PHE A O 1
ATOM 786 N N . GLY A 1 101 ? -7.544 6.793 0.683 1.00 87.94 101 GLY A N 1
ATOM 787 C CA . GLY A 1 101 ? -6.790 7.984 0.289 1.00 87.94 101 GLY A CA 1
ATOM 788 C C . GLY A 1 101 ? -5.273 7.817 0.387 1.00 87.94 101 GLY A C 1
ATOM 789 O O . GLY A 1 101 ? -4.553 8.805 0.260 1.00 87.94 101 GLY A O 1
ATOM 790 N N . ASN A 1 102 ? -4.769 6.598 0.598 1.00 90.00 102 ASN A N 1
ATOM 791 C CA . ASN A 1 102 ? -3.336 6.327 0.583 1.00 90.00 102 ASN A CA 1
ATOM 792 C C . ASN A 1 102 ? -2.822 6.304 -0.855 1.00 90.00 102 ASN A C 1
ATOM 794 O O . ASN A 1 102 ? -3.438 5.689 -1.727 1.00 90.00 102 ASN A O 1
ATOM 798 N N . LEU A 1 103 ? -1.662 6.913 -1.087 1.00 92.69 103 LEU A N 1
ATOM 799 C CA . LEU A 1 103 ? -0.953 6.780 -2.351 1.00 92.69 103 LEU A CA 1
ATOM 800 C C . LEU A 1 103 ? -0.294 5.396 -2.419 1.00 92.69 103 LEU A C 1
ATOM 802 O O . LEU A 1 103 ? 0.508 5.035 -1.553 1.00 92.69 103 LEU A O 1
ATOM 806 N N . VAL A 1 104 ? -0.648 4.633 -3.449 1.00 94.31 104 VAL A N 1
ATOM 807 C CA . VAL A 1 104 ? -0.143 3.287 -3.710 1.00 94.31 104 VAL A CA 1
ATOM 808 C C . VAL A 1 104 ? 0.502 3.248 -5.087 1.00 94.31 104 VAL A C 1
ATOM 810 O O . VAL A 1 104 ? -0.120 3.623 -6.081 1.00 94.31 104 VAL A O 1
ATOM 813 N N . GLU A 1 105 ? 1.739 2.777 -5.144 1.00 94.69 105 GLU A N 1
ATOM 814 C CA . GLU A 1 105 ? 2.398 2.374 -6.383 1.00 94.69 105 GLU A CA 1
ATOM 815 C C . GLU A 1 105 ? 2.212 0.866 -6.567 1.00 94.69 105 GLU A C 1
ATOM 817 O O . GLU A 1 105 ? 2.458 0.091 -5.644 1.00 94.69 105 GLU A O 1
ATOM 822 N N . VAL A 1 106 ? 1.766 0.437 -7.743 1.00 94.69 106 VAL A N 1
ATOM 823 C CA . VAL A 1 106 ? 1.675 -0.983 -8.100 1.00 94.69 106 VAL A CA 1
ATOM 824 C C . VAL A 1 106 ? 2.725 -1.284 -9.152 1.00 94.69 106 VAL A C 1
ATOM 826 O O . VAL A 1 106 ? 2.713 -0.647 -10.203 1.00 94.69 106 VAL A O 1
ATOM 829 N N . MET A 1 107 ? 3.593 -2.262 -8.893 1.00 91.94 107 MET A N 1
ATOM 830 C CA . MET A 1 107 ? 4.656 -2.681 -9.810 1.00 91.94 107 MET A CA 1
ATOM 831 C C . MET A 1 107 ? 4.478 -4.129 -10.267 1.00 91.94 107 MET A C 1
ATOM 833 O O . MET A 1 107 ? 4.198 -5.012 -9.460 1.00 91.94 107 MET A O 1
ATOM 837 N N . ALA A 1 108 ? 4.724 -4.389 -11.553 1.00 90.44 108 ALA A N 1
ATOM 838 C CA . ALA A 1 108 ? 4.623 -5.729 -12.146 1.00 90.44 108 ALA A CA 1
ATOM 839 C C . ALA A 1 108 ? 5.719 -6.706 -11.686 1.00 90.44 108 ALA A C 1
ATOM 841 O O . ALA A 1 108 ? 5.638 -7.910 -11.914 1.00 90.44 108 ALA A O 1
ATOM 842 N N . THR A 1 109 ? 6.805 -6.192 -11.110 1.00 88.25 109 THR A N 1
ATOM 843 C CA . THR A 1 109 ? 8.004 -6.963 -10.762 1.00 88.25 109 THR A CA 1
ATOM 844 C C . THR A 1 109 ? 8.399 -6.682 -9.312 1.00 88.25 109 THR A C 1
ATOM 846 O O . THR A 1 109 ? 8.022 -5.649 -8.754 1.00 88.25 109 THR A O 1
ATOM 849 N N . SER A 1 110 ? 9.121 -7.612 -8.672 1.00 87.56 110 SER A N 1
ATOM 850 C CA . SER A 1 110 ? 9.585 -7.399 -7.299 1.00 87.56 110 SER A CA 1
ATOM 851 C C . SER A 1 110 ? 10.470 -6.158 -7.205 1.00 87.56 110 SER A C 1
ATOM 853 O O . SER A 1 110 ? 11.241 -5.852 -8.123 1.00 87.56 110 SER A O 1
ATOM 855 N N . TYR A 1 111 ? 10.364 -5.462 -6.076 1.00 84.62 111 TYR A N 1
ATOM 856 C CA . TYR A 1 111 ? 11.120 -4.241 -5.824 1.00 84.62 111 TYR A CA 1
ATOM 857 C C . TYR A 1 111 ? 12.629 -4.487 -5.939 1.00 84.62 111 TYR A C 1
ATOM 859 O O . TYR A 1 111 ? 13.338 -3.724 -6.590 1.00 84.62 111 TYR A O 1
ATOM 867 N N . GLU A 1 112 ? 13.120 -5.600 -5.393 1.00 85.62 112 GLU A N 1
ATOM 868 C CA . GLU A 1 112 ? 14.531 -5.980 -5.461 1.00 85.62 112 GLU A CA 1
ATOM 869 C C . GLU A 1 112 ? 14.982 -6.150 -6.906 1.00 85.62 112 GLU A C 1
ATOM 871 O O . GLU A 1 112 ? 16.006 -5.607 -7.304 1.00 85.62 112 GLU A O 1
ATOM 876 N N . ARG A 1 113 ? 14.201 -6.854 -7.731 1.00 83.31 113 ARG A N 1
ATOM 877 C CA . ARG A 1 113 ? 14.569 -7.095 -9.126 1.00 83.31 113 ARG A CA 1
ATOM 878 C C . ARG A 1 113 ? 14.584 -5.795 -9.926 1.00 83.31 113 ARG A C 1
ATOM 880 O O . ARG A 1 113 ? 15.489 -5.606 -10.735 1.00 83.31 113 ARG A O 1
ATOM 887 N N . GLN A 1 114 ? 13.624 -4.910 -9.682 1.00 78.38 114 GLN A N 1
ATOM 888 C CA . GLN A 1 114 ? 13.547 -3.613 -10.345 1.00 78.38 114 GLN A CA 1
ATOM 889 C C . GLN A 1 114 ? 14.702 -2.684 -9.946 1.00 78.38 114 GLN A C 1
ATOM 891 O O . GLN A 1 114 ? 15.226 -1.959 -10.788 1.00 78.38 114 GLN A O 1
ATOM 896 N N . MET A 1 115 ? 15.141 -2.725 -8.686 1.00 80.69 115 MET A N 1
ATOM 897 C CA . MET A 1 115 ? 16.234 -1.874 -8.207 1.00 80.69 115 MET A CA 1
ATOM 898 C C . MET A 1 115 ? 17.625 -2.456 -8.488 1.00 80.69 115 MET A C 1
ATOM 900 O O . MET A 1 115 ? 18.550 -1.698 -8.772 1.00 80.69 115 MET A O 1
ATOM 904 N N . SER A 1 116 ? 17.794 -3.781 -8.448 1.00 82.06 116 SER A N 1
ATOM 905 C CA . SER A 1 116 ? 19.091 -4.443 -8.646 1.00 82.06 116 SER A CA 1
ATOM 906 C C . SER A 1 116 ? 19.515 -4.567 -10.110 1.00 82.06 116 SER A C 1
ATOM 908 O O . SER A 1 116 ? 20.710 -4.670 -10.365 1.00 82.06 116 SER A O 1
ATOM 910 N N . ASN A 1 117 ? 18.579 -4.552 -11.067 1.00 74.06 117 ASN A N 1
ATOM 911 C CA . ASN A 1 117 ? 18.894 -4.697 -12.499 1.00 74.06 117 ASN A CA 1
ATOM 912 C C . ASN A 1 117 ? 18.941 -3.370 -13.268 1.00 74.06 117 ASN A C 1
ATOM 914 O O . ASN A 1 117 ? 19.124 -3.362 -14.483 1.00 74.06 117 ASN A O 1
ATOM 918 N N . ARG A 1 118 ? 18.814 -2.240 -12.569 1.00 72.81 118 ARG A N 1
ATOM 919 C CA . ARG A 1 118 ? 18.853 -0.916 -13.184 1.00 72.81 118 ARG A CA 1
ATOM 920 C C . ARG A 1 118 ? 20.211 -0.659 -13.853 1.00 72.81 118 ARG A C 1
ATOM 922 O O . ARG A 1 118 ? 21.236 -0.646 -13.174 1.00 72.81 118 ARG A O 1
ATOM 929 N N . ASP A 1 119 ? 20.209 -0.338 -15.150 1.00 73.69 119 ASP A N 1
ATOM 930 C CA . ASP A 1 119 ? 21.399 0.189 -15.834 1.00 73.69 119 ASP A CA 1
ATOM 931 C C . ASP A 1 119 ? 21.671 1.633 -15.360 1.00 73.69 119 ASP A C 1
ATOM 933 O O . ASP A 1 119 ? 20.866 2.532 -15.630 1.00 73.69 119 ASP A O 1
ATOM 937 N N . PRO A 1 120 ? 22.792 1.905 -14.665 1.00 71.56 120 PRO A N 1
ATOM 938 C CA . PRO A 1 120 ? 23.103 3.246 -14.175 1.00 71.56 120 PRO A CA 1
ATOM 939 C C 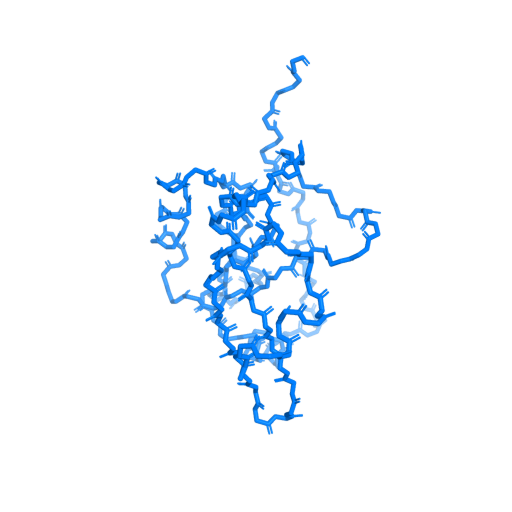. PRO A 1 120 ? 23.365 4.256 -15.302 1.00 71.56 120 PRO A C 1
ATOM 941 O O . PRO A 1 120 ? 23.322 5.460 -15.052 1.00 71.56 120 PRO A O 1
ATOM 944 N N . LYS A 1 121 ? 23.637 3.798 -16.531 1.00 72.69 121 LYS A N 1
ATOM 945 C CA . LYS A 1 121 ? 23.892 4.657 -17.697 1.00 72.69 121 LYS A CA 1
ATOM 946 C C . LYS A 1 121 ? 22.612 5.103 -18.398 1.00 72.69 121 LYS A C 1
ATOM 948 O O . LYS A 1 121 ? 22.665 6.045 -19.186 1.00 72.69 121 LYS A O 1
ATOM 953 N N . VAL A 1 122 ? 21.475 4.462 -18.120 1.00 65.19 122 VAL A N 1
ATOM 954 C CA . VAL A 1 122 ? 20.172 4.831 -18.683 1.00 65.19 122 VAL A CA 1
ATOM 955 C C . VAL A 1 122 ? 19.456 5.759 -17.696 1.00 65.19 122 VAL A C 1
ATOM 957 O O . VAL A 1 122 ? 19.108 5.335 -16.590 1.00 65.19 122 VAL A O 1
ATOM 960 N N . PRO A 1 123 ? 19.214 7.036 -18.051 1.00 63.41 123 PRO A N 1
ATOM 961 C CA . PRO A 1 123 ? 18.480 7.939 -17.178 1.00 63.41 123 PRO A CA 1
ATOM 962 C 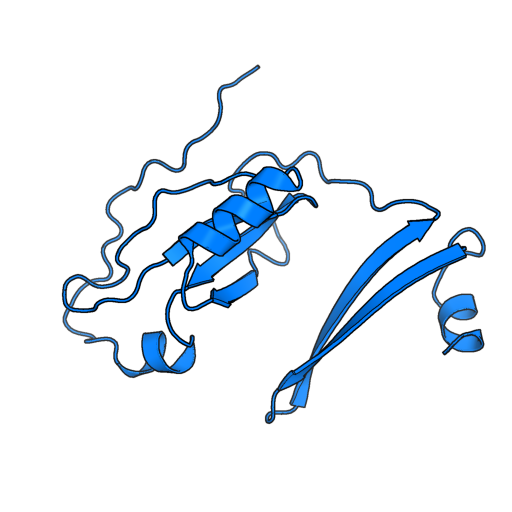C . PRO A 1 123 ? 17.068 7.407 -16.924 1.00 63.41 123 PRO A C 1
ATOM 964 O O . PRO A 1 123 ? 16.365 7.016 -17.860 1.00 63.41 123 PRO A O 1
ATOM 967 N N . SER A 1 124 ? 16.625 7.448 -15.666 1.00 59.81 124 SER A N 1
ATOM 968 C CA . SER A 1 124 ? 15.207 7.285 -15.341 1.00 59.81 124 SER A CA 1
ATOM 969 C C . SER A 1 124 ? 14.413 8.328 -16.128 1.00 59.81 124 SER A C 1
ATOM 971 O O . SER A 1 124 ? 14.685 9.526 -16.001 1.00 59.81 124 SER A O 1
ATOM 973 N N . GLN A 1 125 ? 13.454 7.903 -16.951 1.00 54.47 125 GLN A N 1
ATOM 974 C CA . GLN A 1 125 ? 12.618 8.852 -17.677 1.00 54.47 125 GLN A CA 1
ATOM 975 C C . GLN A 1 125 ? 11.642 9.514 -16.696 1.00 54.47 125 GLN A C 1
ATOM 977 O O . GLN A 1 125 ? 10.533 9.037 -16.502 1.00 54.47 125 GLN A O 1
ATOM 982 N N . MET A 1 126 ? 12.008 10.668 -16.134 1.00 42.34 126 MET A N 1
ATOM 983 C CA . MET A 1 126 ? 11.006 11.652 -15.712 1.00 42.34 126 MET A CA 1
ATOM 984 C C . MET A 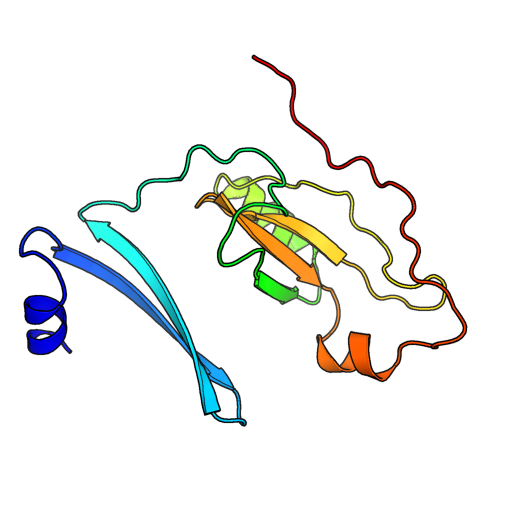1 126 ? 10.519 12.398 -16.958 1.00 42.34 126 MET A C 1
ATOM 986 O O . MET A 1 126 ? 10.792 13.582 -17.140 1.00 42.34 126 MET A O 1
ATOM 990 N N . ARG A 1 127 ? 9.825 11.718 -17.876 1.00 40.50 127 ARG A N 1
ATOM 991 C CA . ARG A 1 127 ? 8.944 12.475 -18.772 1.00 40.50 127 ARG A CA 1
ATOM 992 C C . ARG A 1 127 ? 7.741 12.839 -17.929 1.00 40.50 127 ARG A C 1
ATOM 994 O O . ARG A 1 127 ? 7.173 11.942 -17.313 1.00 40.50 127 ARG A O 1
ATOM 1001 N N . GLY A 1 128 ? 7.415 14.130 -17.863 1.00 44.53 128 GLY A N 1
ATOM 1002 C CA . GLY A 1 128 ? 6.251 14.639 -17.145 1.00 44.53 128 GLY A CA 1
ATOM 1003 C C . GLY A 1 128 ? 5.008 13.883 -17.593 1.00 44.53 128 GLY A C 1
ATOM 1004 O O . GLY A 1 128 ? 4.404 14.209 -18.610 1.00 44.53 128 GLY A O 1
ATOM 1005 N N . SER A 1 129 ? 4.679 12.819 -16.873 1.00 44.28 129 SER A N 1
ATOM 1006 C CA . SER A 1 129 ? 3.456 12.076 -17.067 1.00 44.28 129 SER A CA 1
ATOM 1007 C C . SER A 1 129 ? 2.396 12.924 -16.402 1.00 44.28 129 SER A C 1
ATOM 1009 O O . SER A 1 129 ? 2.532 13.329 -15.248 1.00 44.28 129 SER A O 1
ATOM 1011 N N . THR A 1 130 ? 1.380 13.280 -17.177 1.00 46.12 130 THR A N 1
ATOM 1012 C CA . THR A 1 130 ? 0.185 13.938 -16.676 1.00 46.12 130 THR A CA 1
ATOM 1013 C C . THR A 1 130 ? -0.397 13.051 -15.580 1.00 46.12 130 THR A C 1
ATOM 1015 O O . THR A 1 130 ? -1.124 12.102 -15.862 1.00 46.12 130 THR A O 1
ATOM 1018 N N . ILE A 1 131 ? -0.042 13.328 -14.324 1.00 50.59 131 ILE A N 1
ATOM 1019 C CA . ILE A 1 131 ? -0.837 12.888 -13.188 1.00 50.59 131 ILE A CA 1
ATOM 1020 C C . ILE A 1 131 ? -2.198 13.514 -13.442 1.00 50.59 131 ILE A C 1
ATOM 1022 O O . ILE A 1 131 ? -2.297 14.732 -13.613 1.00 50.59 131 ILE A O 1
ATOM 1026 N N . ILE A 1 132 ? -3.224 12.679 -13.566 1.00 49.72 132 ILE A N 1
ATOM 1027 C CA . ILE A 1 132 ? -4.576 13.129 -13.874 1.00 49.72 132 ILE A CA 1
ATOM 1028 C C . ILE A 1 132 ? -5.077 13.863 -12.626 1.00 49.72 132 ILE A C 1
ATOM 1030 O O . ILE A 1 132 ? -5.697 13.277 -11.743 1.00 49.72 132 ILE A O 1
ATOM 1034 N N . SER A 1 133 ? -4.759 15.154 -12.504 1.00 42.16 133 SER A N 1
ATOM 1035 C CA . SER A 1 133 ? -5.370 16.013 -11.500 1.00 42.16 133 SER A CA 1
ATOM 1036 C C . SER A 1 133 ? -6.823 16.195 -11.917 1.00 42.16 133 SER A C 1
ATOM 1038 O O . SER A 1 133 ? -7.116 16.948 -12.849 1.00 42.16 133 SER A O 1
ATOM 1040 N N . SER A 1 134 ? -7.743 15.477 -11.277 1.00 38.47 134 SER A N 1
ATOM 1041 C CA . SER A 1 134 ? -9.165 15.754 -11.443 1.00 38.47 134 SER A CA 1
ATOM 1042 C C . SER A 1 134 ? -9.438 17.189 -10.979 1.00 38.47 134 SER A C 1
ATOM 1044 O O . SER A 1 134 ? -9.167 17.528 -9.830 1.00 38.47 134 SER A O 1
ATOM 1046 N N . SER A 1 135 ? -9.897 17.994 -11.937 1.00 32.53 135 SER A N 1
ATOM 1047 C CA . SER A 1 135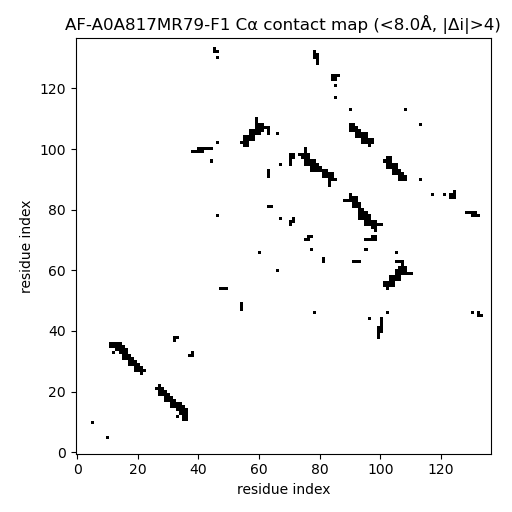 ? -10.437 19.358 -11.894 1.00 32.53 135 SER A CA 1
ATOM 1048 C C . SER A 1 135 ? -10.735 19.981 -10.526 1.00 32.53 135 SER A C 1
ATOM 1050 O O . SER A 1 135 ? -11.449 19.407 -9.705 1.00 32.53 135 SER A O 1
ATOM 1052 N N . LYS A 1 136 ? -10.298 21.241 -10.393 1.00 34.78 136 LYS A N 1
ATOM 1053 C CA . LYS A 1 136 ? -10.834 22.251 -9.469 1.00 34.78 136 LYS A CA 1
ATOM 1054 C C . LYS A 1 136 ? -12.370 22.195 -9.423 1.00 34.78 136 LYS A C 1
ATOM 1056 O O . LYS A 1 136 ? -13.002 22.243 -10.479 1.00 34.78 136 LYS A O 1
ATOM 1061 N N . SER A 1 137 ? -12.926 22.161 -8.215 1.00 36.66 137 SER A N 1
ATOM 1062 C CA . SER A 1 137 ? -14.278 22.634 -7.891 1.00 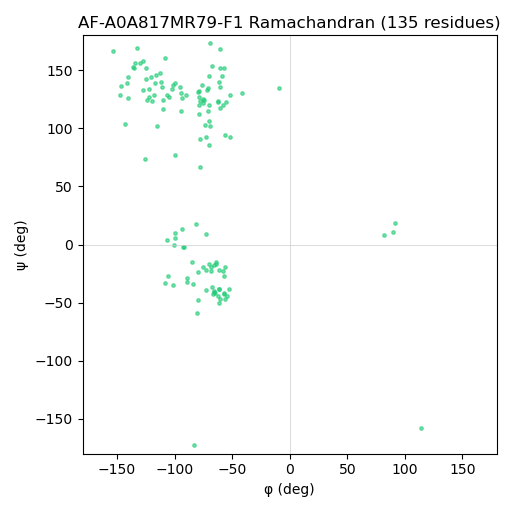36.66 137 SER A CA 1
ATOM 1063 C C . SER A 1 137 ? -14.152 23.829 -6.964 1.00 36.66 137 SER A C 1
ATOM 1065 O O . SER A 1 137 ? -13.401 23.665 -5.973 1.00 36.66 137 SER A O 1
#

Mean predicted aligned error: 8.35 Å

pLDDT: mean 81.61, std 15.58, range [32.53, 97.19]

Sequence (137 aa):
MGSLLSQMYPPEMKRVKMAHMSSGNGVGLELFQFIDPPTRRPNTTSFEYSRAGLFHICVTDPEPENLVRRIVATGGKQLSPVLTVFPSEIYQAVYCLDPFGNLVEVMATSYERQMSNRDPKVPSQMRGSTIISSSKS

Foldseek 3Di:
DVVVCPVVDPPQQDDKDWDWDADPVGDIDIDIARVRVGQDADPQPFQDQPDPDDNAEEDEDLCVVVVQVVQVVLQKAWFFDFDDFFPVDPKTWTWIQGNRRGIYIYINDDPCVVVVPDDPVGDGDPPPTRRPPPDDD